Protein AF-A0A0H3H2X5-F1 (afdb_monomer_lite)

Structure (mmCIF, N/CA/C/O backbone):
data_AF-A0A0H3H2X5-F1
#
_entry.id   AF-A0A0H3H2X5-F1
#
loop_
_atom_site.group_PDB
_atom_site.id
_atom_site.type_symbol
_atom_site.label_atom_id
_atom_site.label_alt_id
_atom_site.label_comp_id
_atom_site.label_asym_id
_atom_site.label_entity_id
_atom_site.label_seq_id
_atom_site.pdbx_PDB_ins_code
_atom_site.Cartn_x
_atom_site.Cartn_y
_atom_site.Cartn_z
_atom_site.occupancy
_atom_site.B_iso_or_equiv
_atom_site.auth_seq_id
_atom_site.auth_comp_id
_atom_site.auth_asym_id
_atom_site.auth_atom_id
_atom_site.pdbx_PDB_model_num
ATOM 1 N N . MET A 1 1 ? 1.045 -3.600 30.631 1.00 35.78 1 MET A N 1
ATOM 2 C CA . MET A 1 1 ? 1.973 -3.904 29.522 1.00 35.78 1 MET A CA 1
ATOM 3 C C . MET A 1 1 ? 1.110 -4.073 28.287 1.00 35.78 1 MET A C 1
ATOM 5 O O . MET A 1 1 ? 0.420 -5.078 28.202 1.00 35.78 1 MET A O 1
ATOM 9 N N . ASN A 1 2 ? 1.044 -3.071 27.406 1.00 42.56 2 ASN A N 1
ATOM 10 C CA . ASN A 1 2 ? 0.367 -3.251 26.124 1.00 42.56 2 ASN A CA 1
ATOM 11 C C . ASN A 1 2 ? 1.213 -4.242 25.333 1.00 42.56 2 ASN A C 1
ATOM 13 O O . ASN A 1 2 ? 2.325 -3.918 24.919 1.00 42.56 2 ASN A O 1
ATOM 17 N N . THR A 1 3 ? 0.729 -5.470 25.202 1.00 49.09 3 THR A N 1
ATOM 18 C CA . THR A 1 3 ? 1.223 -6.398 24.195 1.00 49.09 3 THR A CA 1
ATOM 19 C C . THR A 1 3 ? 0.948 -5.730 22.856 1.00 49.09 3 THR A C 1
ATOM 21 O O . THR A 1 3 ? -0.185 -5.752 22.381 1.00 49.09 3 THR A O 1
ATOM 24 N N . TYR A 1 4 ? 1.948 -5.054 22.288 1.00 53.38 4 TYR A N 1
ATOM 25 C CA . TYR A 1 4 ? 1.922 -4.727 20.871 1.00 53.38 4 TYR A CA 1
ATOM 26 C C . TYR A 1 4 ? 1.870 -6.078 20.167 1.00 53.38 4 TYR A C 1
ATOM 28 O O . TYR A 1 4 ? 2.886 -6.765 20.065 1.00 53.38 4 TYR A O 1
ATOM 36 N N . GLU A 1 5 ? 0.671 -6.523 19.790 1.00 59.56 5 GLU A N 1
ATOM 37 C CA . GLU A 1 5 ? 0.549 -7.613 18.837 1.00 59.56 5 GLU A CA 1
ATOM 38 C C . GLU A 1 5 ? 1.372 -7.172 17.627 1.00 59.56 5 GLU A C 1
ATOM 40 O O . GLU A 1 5 ? 1.040 -6.178 16.980 1.00 59.56 5 GLU A O 1
ATOM 45 N N . MET A 1 6 ? 2.499 -7.842 17.372 1.00 67.38 6 MET A N 1
ATOM 46 C CA . MET A 1 6 ? 3.240 -7.646 16.133 1.00 67.38 6 MET A CA 1
ATOM 47 C C . MET A 1 6 ? 2.352 -8.175 15.013 1.00 67.38 6 MET A C 1
ATOM 49 O O . MET A 1 6 ? 2.392 -9.355 14.670 1.00 67.38 6 MET A O 1
ATOM 53 N N . LEU A 1 7 ? 1.490 -7.306 14.491 1.00 77.81 7 LEU A N 1
ATOM 54 C CA . LEU A 1 7 ? 0.680 -7.613 13.331 1.00 77.81 7 LEU A CA 1
ATOM 55 C C . LEU A 1 7 ? 1.627 -7.719 12.143 1.00 77.81 7 LEU A C 1
ATOM 57 O O . LEU A 1 7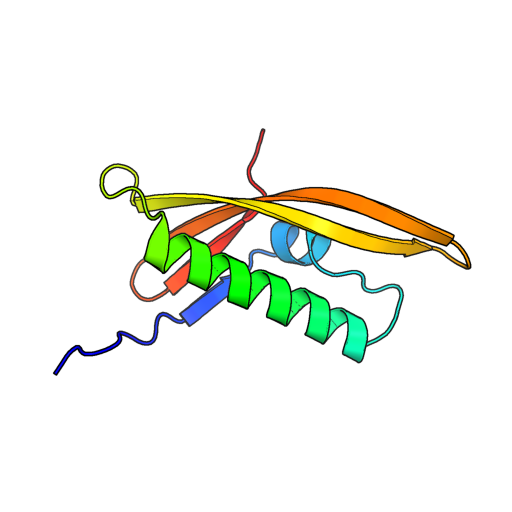 ? 2.296 -6.754 11.770 1.00 77.81 7 LEU A O 1
ATOM 61 N N . SER A 1 8 ? 1.702 -8.909 11.557 1.00 89.44 8 SER A N 1
ATOM 62 C CA . SER A 1 8 ? 2.431 -9.073 10.304 1.00 89.44 8 SER A CA 1
ATOM 63 C C . SER A 1 8 ? 1.687 -8.339 9.189 1.00 89.44 8 SER A C 1
ATOM 65 O O . SER A 1 8 ? 0.460 -8.230 9.221 1.00 89.44 8 SER A O 1
ATOM 67 N N . ILE A 1 9 ? 2.410 -7.814 8.201 1.00 91.50 9 ILE A N 1
ATOM 68 C CA . ILE A 1 9 ? 1.798 -7.157 7.048 1.00 91.50 9 ILE A CA 1
ATOM 69 C C . ILE A 1 9 ? 1.913 -8.053 5.822 1.00 91.50 9 ILE A C 1
ATOM 71 O O . ILE A 1 9 ? 2.958 -8.637 5.549 1.00 91.50 9 ILE A O 1
ATOM 75 N N . SER A 1 10 ? 0.819 -8.182 5.086 1.00 94.62 10 SER A N 1
ATOM 76 C CA . SER A 1 10 ? 0.759 -8.908 3.822 1.00 94.62 10 SER A CA 1
ATOM 77 C C . SER A 1 10 ? 0.257 -7.960 2.749 1.00 94.62 10 SER A C 1
ATOM 79 O O . SER A 1 10 ? -0.800 -7.354 2.900 1.00 94.62 10 SER A O 1
ATOM 81 N N . ILE A 1 11 ? 1.012 -7.823 1.665 1.00 95.25 11 ILE A N 1
ATOM 82 C CA . ILE A 1 11 ? 0.660 -6.962 0.536 1.00 95.25 11 ILE A CA 1
ATOM 83 C C . ILE A 1 11 ? 0.232 -7.876 -0.609 1.00 95.25 11 ILE A C 1
ATOM 85 O O . ILE A 1 11 ? 0.971 -8.780 -0.992 1.00 95.25 11 ILE A O 1
ATOM 89 N N . THR A 1 12 ? -0.974 -7.671 -1.130 1.00 95.44 12 THR A N 1
ATOM 90 C CA . THR A 1 12 ? -1.443 -8.401 -2.319 1.00 95.44 12 THR A CA 1
ATOM 91 C C . THR A 1 12 ? -0.624 -8.012 -3.552 1.00 95.44 12 THR A C 1
ATOM 93 O O . THR A 1 12 ? -0.177 -6.870 -3.647 1.00 95.44 12 THR A O 1
ATOM 96 N N . SER A 1 13 ? -0.468 -8.918 -4.523 1.00 94.38 13 SER A N 1
ATOM 97 C CA . SER A 1 13 ? 0.300 -8.627 -5.746 1.00 94.38 13 SER A CA 1
ATOM 98 C C . SER A 1 13 ? -0.167 -7.361 -6.480 1.00 94.38 13 SER A C 1
ATOM 100 O O . SER A 1 13 ? 0.689 -6.541 -6.793 1.00 94.38 13 SER A O 1
ATOM 102 N N . PRO A 1 14 ? -1.478 -7.091 -6.654 1.00 94.56 14 PRO A N 1
ATOM 103 C CA . PRO A 1 14 ? -1.908 -5.848 -7.298 1.00 94.56 14 PRO A CA 1
ATOM 104 C C . PRO A 1 14 ? -1.516 -4.587 -6.510 1.00 94.56 14 PRO A C 1
ATOM 106 O O . PRO A 1 14 ? -1.102 -3.592 -7.094 1.00 94.56 14 PRO A O 1
ATOM 109 N N . ALA A 1 15 ? -1.593 -4.619 -5.173 1.00 94.69 15 ALA A N 1
ATOM 110 C CA . ALA A 1 15 ? -1.148 -3.495 -4.340 1.00 94.69 15 ALA A CA 1
ATOM 111 C C . ALA A 1 15 ? 0.364 -3.287 -4.405 1.00 94.69 15 ALA A C 1
ATOM 113 O O . ALA A 1 15 ? 0.839 -2.155 -4.393 1.00 94.69 15 ALA A O 1
ATOM 114 N N . TRP A 1 16 ? 1.110 -4.384 -4.472 1.00 92.75 16 TRP A N 1
ATOM 115 C CA . TRP A 1 16 ? 2.551 -4.366 -4.643 1.00 92.75 16 TRP A CA 1
ATOM 116 C C . TRP A 1 16 ? 2.945 -3.729 -5.978 1.00 92.75 16 TRP A C 1
ATOM 118 O O . TRP A 1 16 ? 3.738 -2.793 -5.995 1.00 92.75 16 TRP A O 1
ATOM 128 N N . GLU A 1 17 ? 2.328 -4.180 -7.069 1.00 91.25 17 GLU A N 1
ATOM 129 C CA . GLU A 1 17 ? 2.558 -3.677 -8.427 1.00 91.25 17 GLU A CA 1
ATOM 130 C C . GLU A 1 17 ? 2.207 -2.194 -8.576 1.00 91.25 17 GLU A C 1
ATOM 132 O O . GLU A 1 17 ? 2.931 -1.461 -9.242 1.00 91.25 17 GLU A O 1
ATOM 137 N N . ALA A 1 18 ? 1.143 -1.735 -7.916 1.00 91.50 18 ALA A N 1
ATOM 138 C CA . ALA A 1 18 ? 0.744 -0.332 -7.949 1.00 91.50 18 ALA A CA 1
ATOM 139 C C . ALA A 1 18 ? 1.622 0.576 -7.075 1.00 91.50 18 ALA A C 1
ATOM 141 O O . ALA A 1 18 ? 1.817 1.742 -7.394 1.00 91.50 18 ALA A O 1
ATOM 142 N N . ALA A 1 19 ? 2.147 0.076 -5.953 1.00 90.12 19 ALA A N 1
ATOM 143 C CA . ALA A 1 19 ? 2.927 0.893 -5.022 1.00 90.12 19 ALA A CA 1
ATOM 144 C C . ALA A 1 19 ? 4.422 0.957 -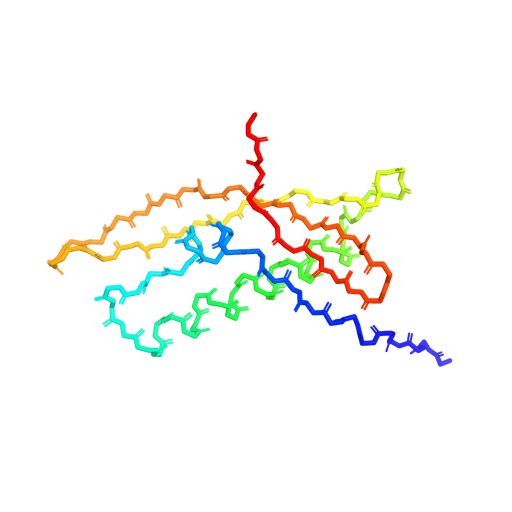5.354 1.00 90.12 19 ALA A C 1
ATOM 146 O O . ALA A 1 19 ? 5.101 1.890 -4.915 1.00 90.12 19 ALA A O 1
ATOM 147 N N . VAL A 1 20 ? 4.955 -0.050 -6.049 1.00 84.31 20 VAL A N 1
ATOM 148 C CA . VAL A 1 20 ? 6.397 -0.252 -6.212 1.00 84.31 20 VAL A CA 1
ATOM 149 C C . VAL A 1 20 ? 6.819 -0.081 -7.660 1.00 84.31 20 VAL A C 1
ATOM 151 O O . VAL A 1 20 ? 6.475 -0.868 -8.533 1.00 84.31 20 VAL A O 1
ATOM 154 N N . ASP A 1 21 ? 7.652 0.930 -7.895 1.00 79.25 21 ASP A N 1
ATOM 155 C CA . ASP A 1 21 ? 8.275 1.155 -9.193 1.00 79.25 21 ASP A CA 1
ATOM 156 C C . ASP A 1 21 ? 9.511 0.260 -9.396 1.00 79.25 21 ASP A C 1
ATOM 158 O O . ASP A 1 21 ? 10.614 0.574 -8.938 1.00 79.25 21 ASP A O 1
ATOM 162 N N . PHE A 1 22 ? 9.337 -0.838 -10.135 1.00 73.38 22 PHE A N 1
ATOM 163 C CA . PHE A 1 22 ? 10.413 -1.779 -10.483 1.00 73.38 22 PHE A CA 1
ATOM 164 C C . PHE A 1 22 ? 11.404 -1.250 -11.523 1.00 73.38 22 PHE A C 1
ATOM 166 O O . PHE A 1 22 ? 12.452 -1.860 -11.726 1.00 73.38 22 PHE A O 1
ATOM 173 N N . SER A 1 23 ? 11.097 -0.146 -12.206 1.00 73.38 23 SER A N 1
ATOM 174 C CA . SER A 1 23 ? 11.932 0.344 -13.311 1.00 73.38 23 SER A CA 1
ATOM 175 C C . SER A 1 23 ? 13.203 1.071 -12.856 1.00 73.38 23 SER A C 1
ATOM 177 O O . SER A 1 23 ? 14.063 1.384 -13.679 1.00 73.38 23 SER A O 1
ATOM 179 N N . SER A 1 24 ? 13.312 1.379 -11.561 1.00 70.31 24 SER A N 1
ATOM 180 C CA . SER A 1 24 ? 14.279 2.345 -11.039 1.00 70.31 24 SER A CA 1
ATOM 181 C C . SER A 1 24 ? 15.515 1.687 -10.413 1.00 70.31 24 SER A C 1
ATOM 183 O O . SER A 1 24 ? 16.612 1.829 -10.950 1.00 70.31 24 SER A O 1
ATOM 185 N N . SER A 1 25 ? 15.366 0.969 -9.297 1.00 82.00 25 SER A N 1
ATOM 186 C CA . SER A 1 25 ? 16.409 0.133 -8.678 1.00 82.00 25 SER A CA 1
ATOM 187 C C . SER A 1 25 ? 15.817 -0.737 -7.562 1.00 82.00 25 SER A C 1
ATOM 189 O O . SER A 1 25 ? 14.690 -0.502 -7.119 1.00 82.00 25 SER A O 1
ATOM 191 N N . VAL A 1 26 ? 16.579 -1.714 -7.057 1.00 85.44 26 VAL A N 1
ATOM 192 C CA . VAL A 1 26 ? 16.164 -2.529 -5.899 1.00 85.44 26 VAL A CA 1
ATOM 193 C C . VAL A 1 26 ? 15.984 -1.658 -4.651 1.00 85.44 26 VAL A C 1
ATOM 195 O O . VAL A 1 26 ? 15.015 -1.826 -3.917 1.00 85.44 26 VAL A O 1
ATOM 198 N N . GLU A 1 27 ? 16.865 -0.684 -4.424 1.00 86.69 27 GLU A N 1
ATOM 199 C CA . GLU A 1 27 ? 16.787 0.236 -3.284 1.00 86.69 27 GLU A CA 1
ATOM 200 C C . GLU A 1 27 ? 15.533 1.110 -3.347 1.00 86.69 27 GLU A C 1
ATOM 202 O O . GLU A 1 27 ? 14.860 1.305 -2.336 1.00 86.69 27 GLU A O 1
ATOM 207 N N . SER A 1 28 ? 15.198 1.608 -4.539 1.00 84.19 28 SER A N 1
ATOM 208 C CA . SER A 1 28 ? 13.977 2.381 -4.771 1.00 84.19 28 SER A CA 1
ATOM 209 C C . SER A 1 28 ? 12.731 1.522 -4.545 1.00 84.19 28 SER A C 1
ATOM 211 O O . SER A 1 28 ? 11.797 1.946 -3.860 1.00 84.19 28 SER A O 1
ATOM 213 N N . ALA A 1 29 ? 12.746 0.273 -5.022 1.00 85.56 29 ALA A N 1
ATOM 214 C CA . ALA A 1 29 ? 11.654 -0.664 -4.798 1.00 85.56 29 ALA A CA 1
ATOM 215 C C . ALA A 1 29 ? 11.445 -0.961 -3.299 1.00 85.56 29 ALA A C 1
ATOM 217 O O . ALA A 1 29 ? 10.318 -0.906 -2.802 1.00 85.56 29 ALA A O 1
ATOM 218 N N . ILE A 1 30 ? 12.533 -1.188 -2.552 1.00 89.56 30 ILE A N 1
ATOM 219 C CA . ILE A 1 30 ? 12.507 -1.377 -1.093 1.00 89.56 30 ILE A CA 1
ATOM 220 C C . ILE A 1 30 ? 12.006 -0.112 -0.381 1.00 89.56 30 ILE A C 1
ATOM 222 O O . ILE A 1 30 ? 11.224 -0.198 0.567 1.00 89.56 30 ILE A O 1
ATOM 226 N N . ALA A 1 31 ? 12.414 1.080 -0.823 1.00 89.12 31 ALA A N 1
ATOM 227 C CA . ALA A 1 31 ? 11.945 2.334 -0.240 1.00 89.12 31 ALA A CA 1
ATOM 228 C C . ALA A 1 31 ? 10.429 2.519 -0.427 1.00 89.12 31 ALA A C 1
ATOM 230 O O . ALA A 1 31 ? 9.728 2.869 0.527 1.00 89.12 31 ALA A O 1
ATOM 231 N N . SER A 1 32 ? 9.912 2.229 -1.624 1.00 90.00 32 SER A N 1
ATOM 232 C CA . SER A 1 32 ? 8.478 2.280 -1.929 1.00 90.00 32 SER A CA 1
ATOM 233 C C . SER A 1 32 ? 7.681 1.247 -1.128 1.00 90.00 32 SER A C 1
ATOM 235 O O . SER A 1 32 ? 6.648 1.592 -0.550 1.00 90.00 32 SER A O 1
ATOM 237 N N . GLN A 1 33 ? 8.202 0.023 -0.979 1.00 90.75 33 GLN A N 1
ATOM 238 C CA . GLN A 1 33 ? 7.636 -0.989 -0.081 1.00 90.75 33 GLN A CA 1
ATOM 239 C C . GLN A 1 33 ? 7.529 -0.485 1.353 1.00 90.75 33 GLN A C 1
ATOM 241 O O . GLN A 1 33 ? 6.455 -0.521 1.951 1.00 90.75 33 GLN A O 1
ATOM 246 N N . ASN A 1 34 ? 8.641 -0.005 1.908 1.00 92.25 34 ASN A N 1
ATOM 247 C CA . ASN A 1 34 ? 8.701 0.450 3.291 1.00 92.25 34 ASN A CA 1
ATOM 248 C C . ASN A 1 34 ? 7.753 1.623 3.530 1.00 92.25 34 ASN A C 1
ATOM 250 O O . ASN A 1 34 ? 7.119 1.704 4.583 1.00 92.25 34 ASN A O 1
ATOM 254 N N . ARG A 1 35 ? 7.610 2.513 2.543 1.00 92.88 35 ARG A N 1
ATOM 255 C CA . ARG A 1 35 ? 6.648 3.612 2.593 1.00 92.88 35 ARG A CA 1
ATOM 256 C C . ARG A 1 35 ? 5.208 3.102 2.631 1.00 92.88 35 ARG A C 1
ATOM 258 O O . ARG A 1 35 ? 4.448 3.574 3.473 1.00 92.88 35 ARG A O 1
ATOM 265 N N . LEU A 1 36 ? 4.848 2.138 1.779 1.00 94.31 36 LEU A N 1
ATOM 266 C CA . LEU A 1 36 ? 3.517 1.526 1.793 1.00 94.31 36 LEU A CA 1
ATOM 267 C C . LEU A 1 36 ? 3.225 0.865 3.146 1.00 94.31 36 LEU A C 1
ATOM 269 O O . LEU A 1 36 ? 2.170 1.102 3.726 1.00 94.31 36 LEU A O 1
ATOM 273 N N . VAL A 1 37 ? 4.172 0.077 3.664 1.00 94.19 37 VAL A N 1
ATOM 274 C CA . VAL A 1 37 ? 4.041 -0.617 4.954 1.00 94.19 37 VAL A CA 1
ATOM 275 C C . VAL A 1 37 ? 3.862 0.374 6.100 1.00 94.19 37 VAL A C 1
ATOM 277 O O . VAL A 1 37 ? 2.950 0.225 6.912 1.00 94.19 37 VAL A O 1
ATOM 280 N N . LYS A 1 38 ? 4.709 1.406 6.155 1.00 93.62 38 LYS A N 1
ATOM 281 C CA . LYS A 1 38 ? 4.654 2.427 7.201 1.00 93.62 38 LYS A CA 1
ATOM 282 C C . LYS A 1 38 ? 3.331 3.183 7.174 1.00 93.62 38 LYS A C 1
ATOM 284 O O . LYS A 1 38 ? 2.741 3.392 8.230 1.00 93.62 38 LYS A O 1
ATOM 289 N N . GLU A 1 39 ? 2.861 3.574 5.991 1.00 94.38 39 GLU A N 1
ATOM 290 C CA . GLU A 1 39 ? 1.591 4.289 5.875 1.00 94.38 39 GLU A CA 1
ATOM 291 C C . GLU A 1 39 ? 0.412 3.386 6.244 1.00 94.38 39 GLU A C 1
ATOM 293 O O . GLU A 1 39 ? -0.456 3.813 6.996 1.00 94.38 39 GLU A O 1
ATOM 298 N N . ALA A 1 40 ? 0.416 2.123 5.805 1.00 93.31 40 ALA A N 1
ATOM 299 C CA . ALA A 1 40 ? -0.614 1.148 6.153 1.00 93.31 40 ALA A CA 1
ATOM 300 C C . ALA A 1 40 ? -0.730 0.937 7.673 1.00 93.31 40 ALA A C 1
ATOM 302 O O . ALA A 1 40 ? -1.838 0.944 8.208 1.00 93.31 40 ALA A O 1
ATOM 303 N N . LEU A 1 41 ? 0.401 0.799 8.374 1.00 91.81 41 LEU A N 1
ATOM 304 C CA . LEU A 1 41 ? 0.430 0.709 9.838 1.00 91.81 41 LEU A CA 1
ATOM 305 C C . LEU A 1 41 ? -0.073 2.000 10.490 1.00 91.81 41 LEU A C 1
ATOM 307 O O . LEU A 1 41 ? -0.931 1.954 11.367 1.00 91.81 41 LEU A O 1
ATOM 311 N N . ASN A 1 42 ? 0.395 3.152 10.007 1.00 92.38 42 ASN A N 1
ATOM 312 C CA . ASN A 1 42 ? -0.007 4.455 10.525 1.00 92.38 42 ASN A CA 1
ATOM 313 C C . ASN A 1 42 ? -1.526 4.667 10.429 1.00 92.38 42 ASN A C 1
ATOM 315 O O . ASN A 1 42 ? -2.167 5.048 11.409 1.00 92.38 42 ASN A O 1
ATOM 319 N N . VAL A 1 43 ? -2.130 4.393 9.268 1.00 91.94 43 VAL A N 1
ATOM 320 C CA . VAL A 1 43 ? -3.580 4.557 9.100 1.00 91.94 43 VAL A CA 1
ATOM 321 C C . VAL A 1 43 ? -4.372 3.495 9.851 1.00 91.94 43 VAL A C 1
ATOM 323 O O . VAL A 1 43 ? -5.466 3.795 10.321 1.00 91.94 43 VAL A O 1
ATOM 326 N N . TRP A 1 44 ? -3.832 2.286 10.012 1.00 91.19 44 TRP A N 1
ATOM 327 C CA . TRP A 1 44 ? -4.461 1.258 10.834 1.00 91.19 44 TRP A CA 1
ATOM 328 C C . TRP A 1 44 ? -4.543 1.693 12.300 1.00 91.19 44 TRP A C 1
ATOM 330 O O . TRP A 1 44 ? -5.615 1.653 12.897 1.00 91.19 44 TRP A O 1
ATOM 340 N N . GLU A 1 45 ? -3.447 2.193 12.866 1.00 87.94 45 GLU A N 1
ATOM 341 C CA . GLU A 1 45 ? -3.404 2.635 14.263 1.00 87.94 45 GLU A CA 1
ATOM 342 C C . GLU A 1 45 ? -4.313 3.844 14.536 1.00 87.94 45 GLU A C 1
ATOM 344 O O . GLU A 1 45 ? -4.971 3.894 15.574 1.00 87.94 45 GLU A O 1
ATOM 349 N N . HIS A 1 46 ? -4.394 4.798 13.601 1.00 86.12 46 HIS A N 1
ATOM 350 C CA . HIS A 1 46 ? -5.066 6.084 13.839 1.00 86.12 46 HIS A CA 1
ATOM 351 C C . HIS A 1 46 ? -6.481 6.191 13.265 1.00 86.12 46 HIS A C 1
ATOM 353 O O . HIS A 1 46 ? -7.238 7.073 13.669 1.00 86.12 46 HIS A O 1
ATOM 359 N N . ARG A 1 47 ? -6.828 5.373 12.267 1.00 83.12 47 ARG A N 1
ATOM 360 C CA . ARG A 1 47 ? -8.059 5.538 11.474 1.00 83.12 47 ARG A CA 1
ATOM 361 C C . ARG A 1 47 ? -8.806 4.230 11.225 1.00 83.12 47 ARG A C 1
ATOM 363 O O . ARG A 1 47 ? -9.730 4.233 10.413 1.00 83.12 47 ARG A O 1
ATOM 370 N N . GLN A 1 48 ? -8.431 3.124 11.874 1.00 74.00 48 GLN A N 1
ATOM 371 C CA . GLN A 1 48 ? -9.218 1.894 11.772 1.00 74.00 48 GLN A CA 1
ATOM 372 C C . GLN A 1 48 ? -10.674 2.174 12.152 1.00 74.0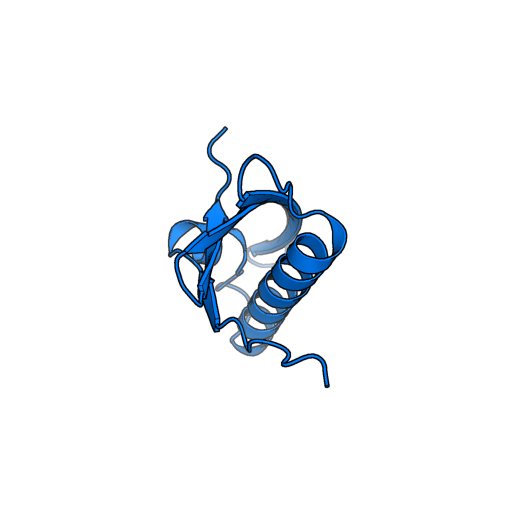0 48 GLN A C 1
ATOM 374 O O . GLN A 1 48 ? -10.972 2.702 13.224 1.00 74.00 48 GLN A O 1
ATOM 379 N N . ASN A 1 49 ? -11.587 1.832 11.251 1.00 70.88 49 ASN A N 1
ATOM 380 C CA . ASN A 1 49 ? -13.004 1.893 11.544 1.00 70.88 49 ASN A CA 1
ATOM 381 C C . ASN A 1 49 ? -13.377 0.622 12.320 1.00 70.88 49 ASN A C 1
ATOM 383 O O . ASN A 1 49 ? -13.272 -0.484 11.785 1.00 70.88 49 ASN A O 1
ATOM 387 N N . SER A 1 50 ? -13.811 0.776 13.574 1.00 71.12 50 SER A N 1
ATOM 388 C CA . SER A 1 50 ? -14.220 -0.345 14.428 1.00 71.12 50 SER A CA 1
ATOM 389 C C . SER A 1 50 ? -15.413 -1.125 13.870 1.00 71.12 50 SER A C 1
ATOM 391 O O . SER A 1 50 ? -15.575 -2.293 14.207 1.00 71.12 50 SER A O 1
ATOM 393 N N . GLU A 1 51 ? -16.234 -0.509 13.017 1.00 74.06 51 GLU A N 1
ATOM 394 C CA . GLU A 1 51 ? -17.414 -1.136 12.414 1.00 74.06 51 GLU A CA 1
ATOM 395 C C . GLU A 1 51 ? -17.055 -2.021 11.218 1.00 74.06 51 GLU A C 1
ATOM 397 O O . GLU A 1 51 ? -17.591 -3.118 11.075 1.00 74.06 51 GLU A O 1
ATOM 402 N N . THR A 1 52 ? -16.146 -1.566 10.349 1.00 76.69 52 THR A N 1
ATOM 403 C CA . THR A 1 52 ? -15.794 -2.299 9.117 1.00 76.69 52 THR A CA 1
ATOM 404 C C . THR A 1 52 ? -14.531 -3.146 9.258 1.00 76.69 52 THR A C 1
ATOM 406 O O . THR A 1 52 ? -14.292 -4.034 8.437 1.00 76.69 52 THR A O 1
ATOM 409 N N . GLY A 1 53 ? -13.701 -2.886 10.275 1.00 83.69 53 GLY A N 1
ATOM 410 C CA . GLY A 1 53 ? -12.385 -3.513 10.420 1.00 83.69 53 GLY A CA 1
ATOM 411 C C . GLY A 1 53 ? -11.449 -3.196 9.249 1.00 83.69 53 GLY A C 1
ATOM 412 O O . GLY A 1 53 ? -10.543 -3.978 8.949 1.00 83.69 53 GLY A O 1
ATOM 413 N N . GLN A 1 54 ? -11.704 -2.079 8.561 1.00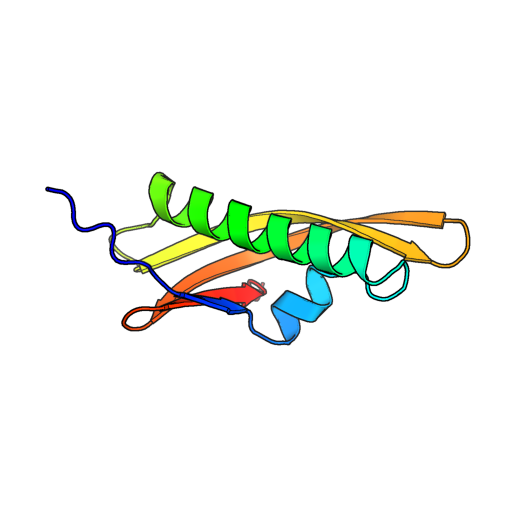 90.19 54 GLN A N 1
ATOM 414 C CA . GLN A 1 54 ? -11.028 -1.662 7.343 1.00 90.19 54 GLN A CA 1
ATOM 415 C C . GLN A 1 54 ? -10.714 -0.163 7.395 1.00 90.19 54 GLN A C 1
ATOM 417 O O . GLN A 1 54 ? -11.462 0.634 7.959 1.00 90.19 54 GLN A O 1
ATOM 422 N N . VAL A 1 55 ? -9.609 0.230 6.769 1.00 92.31 55 VAL A N 1
ATOM 423 C CA . VAL A 1 55 ? -9.262 1.631 6.532 1.00 92.31 55 VAL A CA 1
ATOM 424 C C . VAL A 1 55 ? -8.739 1.800 5.114 1.00 92.31 55 VAL A C 1
ATOM 426 O O . VAL A 1 55 ? -7.956 0.990 4.622 1.00 92.31 55 VAL A O 1
ATOM 429 N N . THR A 1 56 ? -9.177 2.861 4.446 1.00 93.69 56 THR A N 1
ATOM 430 C CA . THR A 1 56 ? -8.679 3.239 3.123 1.00 93.69 56 THR A CA 1
ATOM 431 C C . THR A 1 56 ? -7.736 4.426 3.229 1.00 93.69 56 THR A C 1
ATOM 433 O O . THR A 1 56 ? -8.006 5.368 3.977 1.00 93.69 56 THR A O 1
ATOM 436 N N . PHE A 1 57 ? -6.666 4.423 2.445 1.00 94.12 57 PHE A N 1
ATOM 437 C CA . PHE A 1 57 ? -5.723 5.532 2.361 1.00 94.12 57 PHE A CA 1
ATOM 438 C C . PHE A 1 57 ? -5.232 5.729 0.932 1.00 94.12 57 PHE A C 1
ATOM 440 O O . PHE A 1 57 ? -5.495 4.913 0.050 1.00 94.12 57 PHE A O 1
ATOM 447 N N . GLN A 1 58 ? -4.555 6.847 0.698 1.00 94.88 58 GLN A N 1
ATOM 448 C CA . GLN A 1 58 ? -4.005 7.191 -0.606 1.00 94.88 58 GLN A CA 1
ATOM 449 C C . GLN A 1 58 ? -2.501 7.371 -0.496 1.00 94.88 58 GLN A C 1
ATOM 451 O O . GLN A 1 58 ? -2.020 7.939 0.486 1.00 94.88 58 GLN A O 1
ATOM 456 N N . LEU A 1 59 ? -1.771 6.928 -1.514 1.00 94.00 59 LEU A N 1
ATOM 457 C CA . LEU A 1 59 ? -0.338 7.145 -1.626 1.00 94.00 59 LEU A CA 1
ATOM 458 C C . LE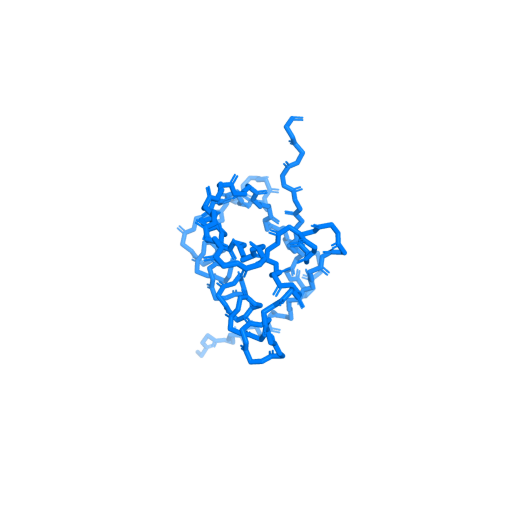U A 1 59 ? -0.029 7.784 -2.976 1.00 94.00 59 LEU A C 1
ATOM 460 O O . LEU A 1 59 ? -0.494 7.319 -4.012 1.00 94.00 59 LEU A O 1
ATOM 464 N N . ILE A 1 60 ? 0.786 8.838 -2.963 1.00 92.50 60 ILE A N 1
ATOM 465 C CA . ILE A 1 60 ? 1.392 9.350 -4.193 1.00 92.50 60 ILE A CA 1
ATOM 466 C C . ILE A 1 60 ? 2.560 8.433 -4.537 1.00 92.50 60 ILE A C 1
ATOM 468 O O . ILE A 1 60 ? 3.563 8.415 -3.810 1.00 92.50 60 ILE A O 1
ATOM 472 N N . VAL A 1 61 ? 2.420 7.691 -5.626 1.00 89.38 61 VAL A N 1
ATOM 473 C CA . VAL A 1 61 ? 3.436 6.798 -6.173 1.00 89.38 61 VAL A CA 1
ATOM 474 C C . VAL A 1 61 ? 4.165 7.528 -7.291 1.00 89.38 61 VAL A C 1
ATOM 476 O O . VAL A 1 61 ? 3.556 8.203 -8.122 1.00 89.38 61 VAL A O 1
ATOM 479 N N . PHE A 1 62 ? 5.489 7.417 -7.280 1.00 85.00 62 PHE A N 1
ATOM 480 C CA . PHE A 1 62 ? 6.348 7.988 -8.305 1.00 85.00 62 PHE A CA 1
ATOM 481 C C . PHE A 1 62 ? 6.883 6.854 -9.161 1.00 85.00 62 PHE A C 1
ATOM 483 O O . PHE A 1 62 ? 7.538 5.953 -8.646 1.00 85.00 62 PHE A O 1
ATOM 490 N N . THR A 1 63 ? 6.615 6.926 -10.455 1.00 82.31 63 THR A N 1
ATOM 491 C CA . THR A 1 63 ? 7.132 5.989 -11.448 1.00 82.31 63 THR A CA 1
ATOM 492 C C . THR A 1 63 ? 8.111 6.705 -12.346 1.00 82.31 63 THR A C 1
ATOM 494 O O . THR A 1 63 ? 7.822 7.788 -12.863 1.00 82.31 63 THR A O 1
ATOM 497 N N . ARG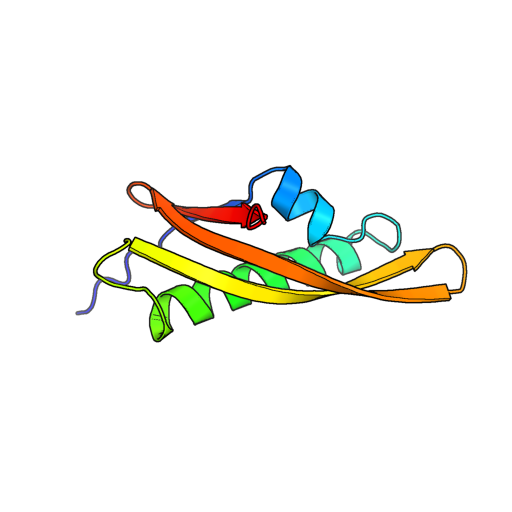 A 1 64 ? 9.283 6.112 -12.546 1.00 80.00 64 ARG A N 1
ATOM 498 C CA . ARG A 1 64 ? 10.220 6.558 -13.565 1.00 80.00 64 ARG A CA 1
ATOM 499 C C . ARG A 1 64 ? 9.957 5.786 -14.851 1.00 80.00 64 ARG A C 1
ATOM 501 O O . ARG A 1 64 ? 9.696 4.594 -14.854 1.00 80.00 64 ARG A O 1
ATOM 508 N N . THR A 1 65 ? 10.013 6.453 -15.990 1.00 78.56 65 THR A N 1
ATOM 509 C CA . THR A 1 65 ? 10.026 5.764 -17.283 1.00 78.56 65 THR A CA 1
ATOM 510 C C . THR A 1 65 ? 11.026 6.477 -18.170 1.00 78.56 65 THR A C 1
ATOM 512 O O . THR A 1 65 ? 10.843 7.639 -18.541 1.00 78.56 65 THR A O 1
ATOM 515 N N . GLY A 1 66 ? 12.148 5.805 -18.439 1.00 80.31 66 GLY A N 1
ATOM 516 C CA . GLY A 1 66 ? 13.308 6.438 -19.061 1.00 80.31 66 GLY A CA 1
ATOM 517 C C . GLY A 1 66 ? 13.825 7.608 -18.215 1.00 80.31 66 GLY A C 1
ATOM 518 O O . GLY A 1 66 ? 14.188 7.432 -17.053 1.00 80.31 66 GLY A O 1
ATOM 519 N N . GLY A 1 67 ? 13.854 8.808 -18.800 1.00 81.44 67 GLY A N 1
ATOM 520 C CA . GLY A 1 67 ? 14.300 10.040 -18.135 1.00 81.44 67 GLY A CA 1
ATOM 521 C C . GLY A 1 67 ? 13.200 10.851 -17.440 1.00 81.44 67 GLY A C 1
ATOM 522 O O . GLY A 1 67 ? 13.511 11.885 -16.855 1.00 81.44 67 GLY A O 1
ATOM 523 N N . SER A 1 68 ? 11.934 10.425 -17.507 1.00 85.00 68 SER A N 1
ATOM 524 C CA . SER A 1 68 ? 10.800 11.164 -16.935 1.00 85.00 68 SER A CA 1
ATOM 525 C C . SER A 1 68 ? 10.298 10.518 -15.644 1.00 85.00 68 SER A C 1
ATOM 527 O O . SER A 1 68 ? 10.315 9.294 -15.516 1.00 85.00 68 SER A O 1
ATOM 529 N N . VAL A 1 69 ? 9.839 11.340 -14.696 1.00 86.06 69 VAL A N 1
ATOM 530 C CA . VAL A 1 69 ? 9.181 10.901 -13.457 1.00 86.06 69 VAL A CA 1
ATOM 531 C C . VAL A 1 69 ? 7.733 11.365 -13.496 1.00 86.06 69 VAL A C 1
ATOM 533 O O . VAL A 1 69 ? 7.462 12.558 -13.628 1.00 86.06 69 VAL A O 1
ATOM 536 N N . THR A 1 70 ? 6.808 10.426 -13.352 1.00 88.06 70 THR A N 1
ATOM 537 C CA . THR A 1 70 ? 5.374 10.687 -13.244 1.00 88.06 70 THR A CA 1
ATOM 538 C C . THR A 1 70 ? 4.902 10.374 -11.830 1.00 88.06 70 THR A C 1
ATOM 540 O O . THR A 1 70 ? 5.373 9.431 -11.197 1.00 88.06 70 THR A O 1
ATOM 543 N N . ALA A 1 71 ? 3.983 11.189 -11.318 1.00 90.44 71 ALA A N 1
ATOM 544 C CA . ALA A 1 71 ? 3.329 10.960 -10.038 1.00 90.44 71 ALA A CA 1
ATOM 545 C C . ALA A 1 71 ? 1.869 10.586 -10.290 1.00 90.44 71 ALA A C 1
ATOM 547 O O . ALA A 1 71 ? 1.184 11.259 -11.062 1.00 90.44 71 ALA A O 1
ATOM 548 N N . HIS A 1 72 ? 1.392 9.540 -9.631 1.00 90.19 72 HIS A N 1
ATOM 549 C CA . HIS A 1 72 ? -0.012 9.148 -9.650 1.00 90.19 72 HIS A CA 1
ATOM 550 C C . HIS A 1 72 ? -0.480 8.817 -8.231 1.00 90.19 72 HIS A C 1
ATOM 552 O O . HIS A 1 72 ? 0.328 8.572 -7.334 1.00 90.19 72 HIS A O 1
ATOM 558 N N . ILE A 1 73 ? -1.789 8.909 -8.001 1.00 93.44 73 ILE A N 1
ATOM 559 C CA . ILE A 1 73 ? -2.388 8.648 -6.692 1.00 93.44 73 ILE A CA 1
ATOM 560 C C . ILE A 1 73 ? -3.007 7.264 -6.733 1.00 93.44 73 ILE A C 1
ATOM 562 O O . ILE A 1 73 ? -3.984 7.052 -7.446 1.00 93.44 73 ILE A O 1
ATOM 566 N N . GLU A 1 74 ? -2.479 6.372 -5.909 1.00 94.69 74 GLU A N 1
ATOM 567 C CA . GLU A 1 74 ? -3.047 5.050 -5.702 1.00 94.69 74 GLU A CA 1
ATOM 568 C C . GLU A 1 74 ? -3.854 5.006 -4.414 1.00 94.69 74 GLU A C 1
ATOM 570 O O . GLU A 1 74 ? -3.495 5.620 -3.402 1.00 94.69 74 GLU A O 1
ATOM 575 N N . LYS A 1 75 ? -4.972 4.281 -4.456 1.00 96.25 75 LYS A N 1
ATOM 576 C CA . LYS A 1 75 ? -5.835 4.064 -3.296 1.00 96.25 75 LYS A CA 1
ATOM 577 C C . LYS A 1 75 ? -5.629 2.650 -2.785 1.00 96.25 75 LYS A C 1
ATOM 579 O O . LYS A 1 75 ? -5.756 1.683 -3.530 1.00 96.25 75 LYS A O 1
ATOM 584 N N . PHE A 1 76 ? -5.394 2.531 -1.490 1.00 96.62 76 PHE A N 1
ATOM 585 C CA . PHE A 1 76 ? -5.174 1.260 -0.821 1.00 96.62 76 PHE A CA 1
ATOM 586 C C . PHE A 1 76 ? -6.186 1.055 0.290 1.00 96.62 76 PHE A C 1
ATOM 588 O O . PHE A 1 76 ? -6.710 1.996 0.886 1.00 96.62 76 PHE A O 1
ATOM 595 N N . THR A 1 77 ? -6.423 -0.211 0.581 1.00 95.44 77 THR A N 1
ATOM 596 C CA . THR A 1 77 ? -7.250 -0.699 1.668 1.00 95.44 77 THR A CA 1
ATOM 597 C C . THR A 1 77 ? -6.389 -1.539 2.599 1.00 95.44 77 THR A C 1
ATOM 599 O O . THR A 1 77 ? -5.722 -2.468 2.142 1.00 95.44 77 THR A O 1
ATOM 602 N N . VAL A 1 78 ? -6.456 -1.263 3.900 1.00 94.88 78 VAL A N 1
ATOM 603 C CA . VAL A 1 78 ? -5.917 -2.121 4.959 1.00 94.88 78 VAL A CA 1
ATOM 604 C C . VAL A 1 78 ? -7.073 -2.782 5.689 1.00 94.88 78 VAL A C 1
ATOM 606 O O . VAL A 1 78 ? -7.997 -2.102 6.134 1.00 94.88 78 VAL A O 1
ATOM 609 N N . LYS A 1 79 ? -7.008 -4.103 5.838 1.00 93.06 79 LYS A N 1
ATOM 610 C CA . LYS A 1 79 ? -7.970 -4.889 6.613 1.00 93.06 79 LYS A CA 1
ATOM 611 C C . LYS A 1 79 ? -7.239 -5.890 7.496 1.00 93.06 79 LYS A C 1
ATOM 613 O O . LYS A 1 79 ? -6.298 -6.539 7.039 1.00 93.06 79 LYS A O 1
ATOM 618 N N . ARG A 1 80 ? -7.693 -6.071 8.737 1.00 90.62 80 ARG A N 1
ATOM 619 C CA . ARG A 1 80 ? -7.181 -7.146 9.600 1.00 90.62 80 ARG A CA 1
ATOM 620 C C . ARG A 1 80 ? -7.777 -8.492 9.191 1.00 90.62 80 ARG A C 1
ATOM 622 O O . ARG A 1 80 ? -8.994 -8.652 9.131 1.00 90.62 80 ARG A O 1
ATOM 629 N N . VAL A 1 81 ? -6.909 -9.468 8.943 1.00 89.44 81 VAL A N 1
ATOM 630 C CA . VAL A 1 81 ? -7.246 -10.869 8.669 1.00 89.44 81 VAL A CA 1
ATOM 631 C C . VAL A 1 81 ? -6.465 -11.730 9.660 1.00 89.44 81 VAL A C 1
ATOM 633 O O . VAL A 1 81 ? -5.264 -11.940 9.508 1.00 89.44 81 VAL A O 1
ATOM 636 N N . GLY A 1 82 ? -7.130 -12.183 10.726 1.00 86.50 82 GLY A N 1
ATOM 637 C CA . GLY A 1 82 ? -6.470 -12.894 11.825 1.00 86.50 82 GLY A CA 1
ATOM 638 C C . GLY A 1 82 ? -5.430 -12.019 12.541 1.00 86.50 82 GLY A C 1
ATOM 639 O O . GLY A 1 82 ? -5.758 -10.954 13.072 1.00 86.50 82 GLY A O 1
ATOM 640 N N . CYS A 1 83 ? -4.174 -12.470 12.551 1.00 86.06 83 CYS A N 1
ATOM 641 C CA . CYS A 1 83 ? -3.019 -11.754 13.107 1.00 86.06 83 CYS A CA 1
ATOM 642 C C . CYS A 1 83 ? -2.237 -10.935 12.060 1.00 86.06 83 CYS A C 1
ATOM 644 O O . CYS A 1 83 ? -1.109 -10.509 12.322 1.00 86.06 83 CYS A O 1
ATOM 646 N N . CYS A 1 84 ? -2.824 -10.707 10.882 1.00 89.00 84 CYS A N 1
ATOM 647 C CA . CYS A 1 84 ? -2.174 -10.013 9.776 1.00 89.00 84 CYS A CA 1
ATOM 648 C C . CYS A 1 84 ? -2.969 -8.777 9.341 1.00 89.00 84 CYS A C 1
ATOM 650 O O . CYS A 1 84 ? -4.202 -8.791 9.326 1.00 89.00 84 CYS A O 1
ATOM 652 N N . LEU A 1 85 ? -2.269 -7.727 8.919 1.00 92.62 85 LEU A N 1
ATOM 653 C CA . LEU A 1 85 ? -2.838 -6.621 8.155 1.00 92.62 85 LEU A CA 1
ATOM 654 C C . LEU A 1 85 ? -2.640 -6.888 6.670 1.00 92.62 85 LEU A C 1
ATOM 656 O O . LEU A 1 85 ? -1.515 -6.974 6.182 1.00 92.62 85 LEU A O 1
ATOM 660 N N . MET A 1 86 ? -3.747 -7.023 5.952 1.00 95.38 86 MET A N 1
ATOM 661 C CA . MET A 1 86 ? -3.749 -7.216 4.513 1.00 95.38 86 MET A CA 1
ATOM 662 C C . MET A 1 86 ? -3.900 -5.869 3.812 1.00 95.38 86 MET A C 1
ATOM 664 O O . MET A 1 86 ? -4.903 -5.181 4.005 1.00 95.38 86 MET A O 1
ATOM 668 N N . VAL A 1 87 ? -2.916 -5.518 2.985 1.00 96.75 87 VAL A N 1
ATOM 669 C CA . VAL A 1 87 ? -2.924 -4.335 2.122 1.00 96.75 87 VAL A CA 1
ATOM 670 C C . VAL A 1 87 ? -3.320 -4.745 0.706 1.00 96.75 87 VAL A C 1
ATOM 672 O O . VAL A 1 87 ? -2.681 -5.591 0.074 1.00 96.75 87 VAL A O 1
ATOM 675 N N . SER A 1 88 ? -4.382 -4.129 0.204 1.00 96.75 88 SER A N 1
ATOM 676 C CA . SER A 1 88 ? -4.952 -4.373 -1.123 1.00 96.75 88 SER A CA 1
ATOM 677 C C . SER A 1 88 ? -5.177 -3.064 -1.869 1.00 96.75 88 SER A C 1
ATOM 679 O O . SER A 1 88 ? -5.317 -2.014 -1.241 1.00 96.75 88 SER A O 1
ATOM 681 N N . LEU A 1 89 ? -5.200 -3.113 -3.203 1.00 95.94 89 LEU A N 1
ATOM 682 C CA . LEU A 1 89 ? -5.708 -1.993 -3.990 1.00 95.94 89 LEU A CA 1
ATOM 683 C C . LEU A 1 89 ? -7.170 -1.768 -3.618 1.00 95.94 89 LEU A C 1
ATOM 685 O O . LEU A 1 89 ? -7.947 -2.719 -3.518 1.00 95.94 89 LEU A O 1
ATOM 689 N N . ALA A 1 90 ? -7.546 -0.513 -3.405 1.00 90.19 90 ALA A N 1
ATOM 690 C CA . ALA A 1 90 ? -8.945 -0.169 -3.249 1.00 90.19 90 ALA A CA 1
ATOM 691 C C . ALA A 1 90 ? -9.606 -0.277 -4.627 1.00 90.19 90 ALA A C 1
ATOM 693 O O . ALA A 1 90 ? -9.341 0.530 -5.516 1.00 90.19 90 ALA A O 1
ATOM 694 N N . THR A 1 91 ? -10.450 -1.289 -4.811 1.00 73.06 91 THR A N 1
ATOM 695 C CA . THR A 1 91 ? -11.335 -1.360 -5.975 1.00 73.06 91 THR A CA 1
ATOM 696 C C . THR A 1 91 ? -12.276 -0.158 -5.937 1.00 73.06 91 THR A C 1
ATOM 698 O O . THR A 1 91 ? -12.923 0.072 -4.912 1.00 73.06 91 THR A O 1
ATOM 701 N N . ALA A 1 92 ? -12.283 0.624 -7.018 1.00 56.28 92 ALA A N 1
ATOM 702 C CA . ALA A 1 92 ? -13.254 1.694 -7.235 1.00 56.28 92 ALA A CA 1
ATOM 703 C C . ALA A 1 92 ? -14.681 1.143 -7.354 1.00 56.28 92 ALA A C 1
ATOM 705 O O . ALA A 1 92 ? -14.826 -0.023 -7.790 1.00 56.28 92 ALA A O 1
#

pLDDT: mean 85.5, std 12.05, range [35.78, 96.75]

Organism: Klebsiella pneumoniae subsp. pneumoniae (strain HS11286) (NCBI:txid1125630)

Secondary structure (DSSP, 8-state):
-------EEEE-HHHHHHH--TTT-HHHHHHHHHHHHHHHHHHHHHH--TTTSEEEEEEEEEEEETTEEEEEEEEEEEEEETTEEEEEE---

Foldseek 3Di:
DPPPLPAAEDEDPVRLVVQAAPPPDPVRRVVSVVVLVVVLVVCLVPPQDPVPQKDKDKDFHWYDDPPDIDTDIWMWMWHDDPSHTYIYGPDD

Sequence (92 aa):
MNTYEMLSISITSPAWEAAVDFSSSVESAIASQNRLVKEALNVWEHRQNSETGQVTFQLIVFTRTGGSVTAHIEKFTVKRVGCCLMVSLATA

Radius of gyration: 14.14 Å; chains: 1; bounding box: 34×24×49 Å